Protein AF-A0A2J7YZI4-F1 (afdb_monomer_lite)

pLDDT: mean 92.21, std 11.67, range [49.91, 98.62]

Sequence (56 aa):
MNSEDGDDELFDLVGALGAGINASRDESLPLEVREVAADQAESAAEKLTEFKRKTT

Organism: Streptomyces malaysiensis (NCBI:txid92644)

Secondary structure (DSSP, 8-state):
--HHHHHHHHHHHHHHHHHHHHHHT-TTS-HHHHHHHHHHHHHHHHHHHHHHHHH-

Foldseek 3Di:
DPPVVLVVLLVVLVVLLVQLVVQLPPPVDDNVRSVVSVVSNVVSVVVNVVSVVVVD

Radius of gyration: 13.21 Å; chains: 1; bounding box: 32×19×36 Å

Structure (mmCIF, N/CA/C/O backbone):
data_AF-A0A2J7YZI4-F1
#
_entry.id   AF-A0A2J7YZI4-F1
#
loop_
_atom_site.group_PDB
_atom_site.id
_atom_site.type_symbol
_atom_site.label_atom_id
_atom_site.label_alt_id
_atom_site.label_comp_id
_atom_site.label_asym_id
_atom_site.label_entity_id
_atom_site.label_seq_id
_atom_site.pdbx_PDB_ins_code
_atom_site.Cartn_x
_atom_site.Cartn_y
_atom_site.Cartn_z
_atom_site.occupancy
_atom_site.B_iso_or_equiv
_atom_site.auth_seq_id
_atom_site.auth_comp_id
_atom_site.auth_asym_id
_atom_site.auth_atom_id
_atom_site.pdbx_PDB_model_num
ATOM 1 N N . MET A 1 1 ? -17.069 9.088 17.277 1.00 49.91 1 MET A N 1
ATOM 2 C CA . MET A 1 1 ? -16.660 8.517 15.983 1.00 49.91 1 MET A CA 1
ATOM 3 C C . MET A 1 1 ? -17.909 7.910 15.391 1.00 49.91 1 MET A C 1
ATOM 5 O O . MET A 1 1 ? -18.532 7.110 16.083 1.00 49.91 1 MET A O 1
ATOM 9 N N . ASN A 1 2 ? -18.349 8.389 14.226 1.00 54.72 2 ASN A N 1
ATOM 10 C CA . ASN A 1 2 ? -19.395 7.691 13.488 1.00 54.72 2 ASN A CA 1
ATOM 11 C C . ASN A 1 2 ? -18.808 6.338 13.088 1.00 54.72 2 ASN A C 1
ATOM 13 O O . ASN A 1 2 ? -17.663 6.273 12.655 1.00 54.72 2 ASN A O 1
ATOM 17 N N . SER A 1 3 ? -19.552 5.258 13.302 1.00 59.53 3 SER A N 1
ATOM 18 C CA . SER A 1 3 ? -19.111 3.898 12.974 1.00 59.53 3 SER A CA 1
ATOM 19 C C . SER A 1 3 ? -18.767 3.726 11.489 1.00 59.53 3 SER A C 1
ATOM 21 O O . SER A 1 3 ? -17.932 2.896 11.162 1.00 59.53 3 SER A O 1
ATOM 23 N N . GLU A 1 4 ? -19.352 4.551 10.619 1.00 63.75 4 GLU A N 1
ATOM 24 C CA . GLU A 1 4 ? -19.092 4.563 9.174 1.00 63.75 4 GLU A CA 1
ATOM 25 C C . GLU A 1 4 ? -17.643 4.975 8.842 1.00 63.75 4 GLU A C 1
ATOM 27 O O . GLU A 1 4 ? -17.006 4.327 8.020 1.00 63.75 4 GLU A O 1
ATOM 32 N N . ASP A 1 5 ? -17.067 5.950 9.560 1.00 69.19 5 ASP A N 1
ATOM 33 C CA . ASP A 1 5 ? -15.700 6.433 9.296 1.00 69.19 5 ASP A CA 1
ATOM 34 C C . ASP A 1 5 ? -14.627 5.369 9.610 1.00 69.19 5 ASP A C 1
ATOM 36 O O . ASP A 1 5 ? -13.562 5.339 8.996 1.00 69.19 5 ASP A O 1
ATOM 40 N N . GLY A 1 6 ? -14.888 4.508 10.602 1.00 77.12 6 GLY A N 1
ATOM 41 C CA . GLY A 1 6 ? -13.953 3.462 11.022 1.00 77.12 6 GLY A CA 1
ATOM 42 C C . GLY A 1 6 ? -13.961 2.245 10.098 1.00 77.12 6 GLY A C 1
ATOM 43 O O . GLY A 1 6 ? -12.909 1.657 9.852 1.00 77.12 6 GLY A O 1
ATOM 44 N N . ASP A 1 7 ? -15.130 1.878 9.573 1.00 83.75 7 ASP A N 1
ATOM 45 C CA . ASP A 1 7 ? -15.254 0.764 8.632 1.00 83.75 7 ASP A CA 1
ATOM 46 C C . ASP A 1 7 ? -14.631 1.123 7.272 1.00 83.75 7 A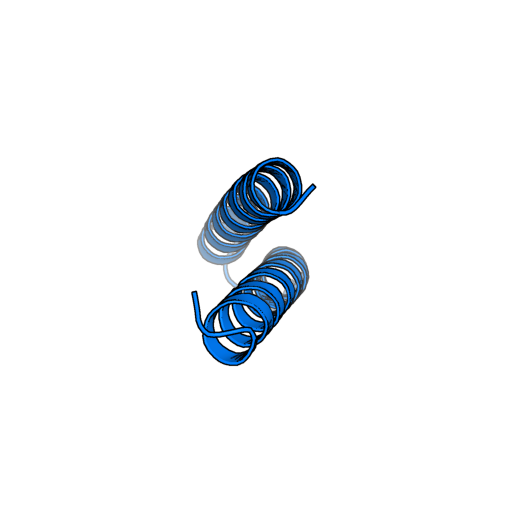SP A C 1
ATOM 48 O O . ASP A 1 7 ? -13.915 0.301 6.696 1.00 83.75 7 ASP A O 1
ATOM 52 N N . ASP A 1 8 ? -14.808 2.362 6.802 1.00 90.00 8 ASP A N 1
ATOM 53 C CA . ASP A 1 8 ? -14.181 2.853 5.569 1.00 90.00 8 ASP A CA 1
ATOM 54 C C . ASP A 1 8 ? -12.643 2.849 5.671 1.00 90.00 8 ASP A C 1
ATOM 56 O O . ASP A 1 8 ? -11.963 2.312 4.793 1.00 90.00 8 ASP A O 1
ATOM 60 N N . GLU A 1 9 ? -12.079 3.345 6.781 1.00 92.00 9 GLU A N 1
ATOM 61 C CA . GLU A 1 9 ? -10.626 3.313 7.020 1.00 92.00 9 GLU A CA 1
ATOM 62 C C . GLU A 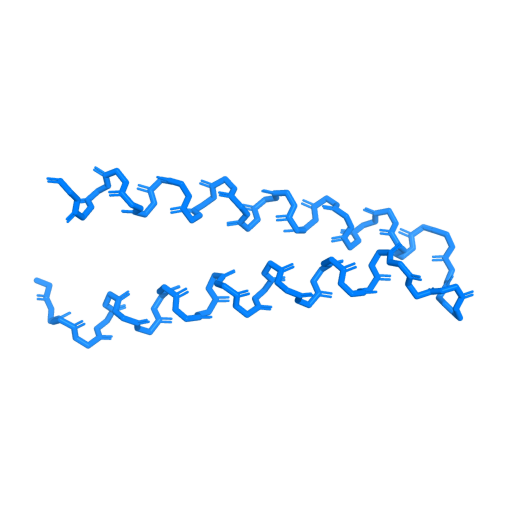1 9 ? -10.085 1.873 7.060 1.00 92.00 9 GLU A C 1
ATOM 64 O O . GLU A 1 9 ? -9.023 1.577 6.501 1.00 92.00 9 GLU A O 1
ATOM 69 N N . LEU A 1 10 ? -10.822 0.948 7.683 1.00 94.06 10 LEU A N 1
ATOM 70 C CA . LEU A 1 10 ? -10.458 -0.467 7.718 1.00 94.06 10 LEU A CA 1
ATOM 71 C C . LEU A 1 10 ? -10.406 -1.073 6.308 1.00 94.06 10 LEU A C 1
ATOM 73 O O . LEU A 1 10 ? -9.439 -1.767 5.973 1.00 94.06 10 LEU A O 1
ATOM 77 N N . PHE A 1 11 ? -11.428 -0.833 5.485 1.00 95.44 11 PHE A N 1
ATOM 78 C CA . PHE A 1 11 ? -11.480 -1.376 4.128 1.00 95.44 11 PHE A CA 1
ATOM 79 C C . PHE A 1 11 ? -10.399 -0.786 3.224 1.00 95.44 11 PHE A C 1
ATOM 81 O O . PHE A 1 11 ? -9.779 -1.539 2.468 1.00 95.44 11 PHE A O 1
ATOM 88 N N . ASP A 1 12 ? -10.103 0.506 3.356 1.00 95.88 12 ASP A N 1
ATOM 89 C CA . ASP A 1 12 ? -9.011 1.155 2.631 1.00 95.88 12 ASP A CA 1
ATOM 90 C C . ASP A 1 12 ? -7.651 0.544 2.989 1.00 95.88 12 ASP A C 1
ATOM 92 O O . ASP A 1 12 ? -6.856 0.219 2.101 1.00 95.88 12 ASP A O 1
ATOM 96 N N . LEU A 1 13 ? -7.386 0.310 4.280 1.00 96.44 13 LEU A N 1
ATOM 97 C CA . LEU A 1 13 ? -6.141 -0.316 4.737 1.00 96.44 13 LEU A CA 1
ATOM 98 C C . LEU A 1 13 ? -5.992 -1.754 4.221 1.00 96.44 13 LEU A C 1
ATOM 100 O O . LEU A 1 13 ? -4.912 -2.141 3.766 1.00 96.44 13 LEU A O 1
ATOM 104 N N . VAL A 1 14 ? -7.069 -2.545 4.252 1.00 97.06 14 VAL A N 1
ATOM 105 C CA . VAL A 1 14 ? -7.071 -3.916 3.715 1.00 97.06 14 VAL A CA 1
ATOM 106 C C . VAL A 1 14 ? -6.881 -3.913 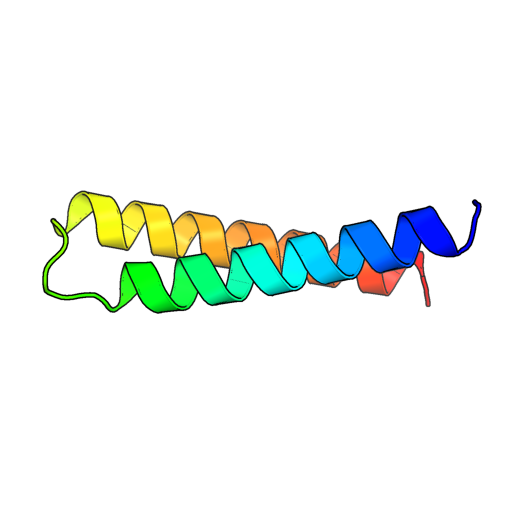2.195 1.00 97.06 14 VAL A C 1
ATOM 108 O O . VAL A 1 14 ? -6.111 -4.722 1.670 1.00 97.06 14 VAL A O 1
ATOM 111 N N . GLY A 1 15 ? -7.538 -2.991 1.489 1.00 97.56 15 GLY A N 1
ATOM 112 C CA . GLY A 1 15 ? -7.397 -2.817 0.046 1.00 97.56 15 GLY A CA 1
ATOM 113 C C . GLY A 1 15 ? -5.969 -2.449 -0.355 1.00 97.56 15 GLY A C 1
ATOM 114 O O . GLY A 1 15 ? -5.388 -3.098 -1.227 1.00 97.56 15 GLY A O 1
ATOM 115 N N . ALA A 1 16 ? -5.371 -1.470 0.327 1.00 97.25 16 ALA A N 1
ATOM 116 C CA . ALA A 1 16 ? -3.991 -1.047 0.102 1.00 97.25 16 ALA A CA 1
ATOM 117 C C . ALA A 1 16 ? -2.986 -2.182 0.365 1.00 97.25 16 ALA A C 1
ATOM 119 O O . ALA A 1 16 ? -2.093 -2.415 -0.453 1.00 97.25 16 ALA A O 1
ATOM 120 N N . LEU A 1 17 ? -3.168 -2.935 1.457 1.00 98.31 17 LEU A N 1
ATOM 121 C CA . LEU A 1 17 ? -2.339 -4.099 1.779 1.00 98.31 17 LEU A CA 1
ATOM 122 C C . LEU A 1 17 ? -2.395 -5.156 0.667 1.00 98.31 17 LEU A C 1
ATOM 124 O O . LEU A 1 17 ? -1.359 -5.618 0.188 1.00 98.31 17 LEU A O 1
ATOM 128 N N . GLY A 1 18 ? -3.601 -5.522 0.226 1.00 98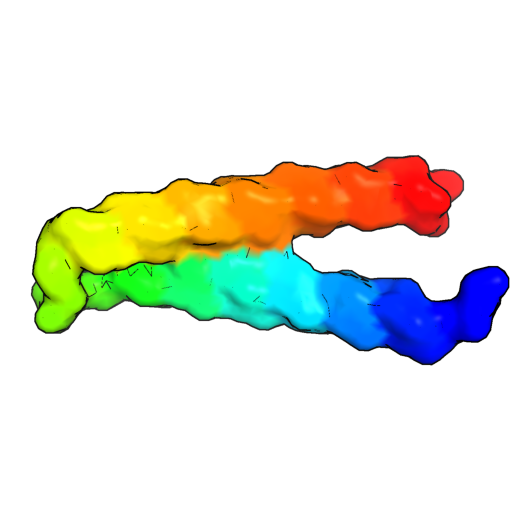.06 18 GLY A N 1
ATOM 129 C CA . GLY A 1 18 ? -3.788 -6.499 -0.847 1.00 98.06 18 GLY A CA 1
ATOM 130 C C . GLY A 1 18 ? -3.185 -6.039 -2.178 1.00 98.06 18 GLY A C 1
ATOM 131 O O . GLY A 1 18 ? -2.518 -6.822 -2.858 1.00 98.06 18 GLY A O 1
ATOM 132 N N . ALA A 1 19 ? -3.372 -4.765 -2.531 1.00 98.00 19 ALA A N 1
ATOM 133 C CA . ALA A 1 19 ? -2.814 -4.180 -3.746 1.00 98.00 19 ALA A CA 1
ATOM 134 C C . ALA A 1 19 ? -1.277 -4.194 -3.739 1.00 98.00 19 ALA A C 1
ATOM 136 O O . ALA A 1 19 ? -0.675 -4.635 -4.718 1.00 98.00 19 ALA A O 1
ATOM 137 N N . GLY A 1 20 ? -0.643 -3.792 -2.631 1.00 98.31 20 GLY A N 1
ATOM 138 C CA . GLY A 1 20 ? 0.816 -3.823 -2.490 1.00 98.31 20 GLY A CA 1
ATOM 139 C C . GLY A 1 20 ? 1.393 -5.244 -2.552 1.00 98.31 20 GLY A C 1
ATOM 140 O O . GLY A 1 20 ? 2.383 -5.488 -3.246 1.00 98.31 20 GLY A O 1
ATOM 141 N N . ILE A 1 21 ? 0.734 -6.226 -1.922 1.00 98.38 21 ILE A N 1
ATOM 142 C CA . ILE A 1 21 ? 1.140 -7.642 -2.006 1.00 98.38 21 ILE A CA 1
ATOM 143 C C . ILE A 1 21 ? 1.057 -8.158 -3.447 1.00 98.38 21 ILE A C 1
ATOM 145 O O . ILE A 1 21 ? 1.968 -8.846 -3.903 1.00 98.38 21 ILE A O 1
ATOM 149 N N . ASN A 1 22 ? -0.015 -7.836 -4.172 1.00 98.44 22 ASN A N 1
ATOM 150 C CA . ASN A 1 22 ? -0.151 -8.258 -5.564 1.00 98.44 22 ASN A CA 1
ATOM 151 C C . ASN A 1 22 ? 0.904 -7.596 -6.456 1.00 98.44 22 ASN A C 1
ATOM 153 O O . ASN A 1 22 ? 1.588 -8.291 -7.202 1.00 98.44 22 ASN A O 1
ATOM 157 N N . ALA A 1 23 ? 1.085 -6.279 -6.337 1.00 98.31 23 ALA A N 1
ATOM 158 C CA . ALA A 1 23 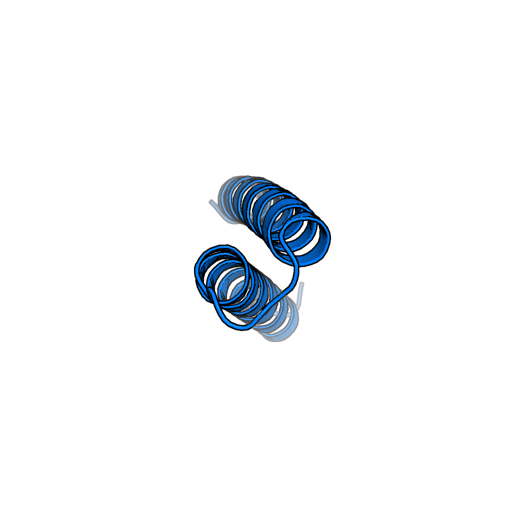? 2.045 -5.534 -7.144 1.00 98.31 23 ALA A CA 1
ATOM 159 C C . ALA A 1 23 ? 3.499 -5.951 -6.863 1.00 98.31 23 ALA A C 1
ATOM 161 O O . ALA A 1 23 ? 4.277 -6.096 -7.798 1.00 98.31 23 ALA A O 1
ATOM 162 N N . SER A 1 24 ? 3.868 -6.244 -5.611 1.00 98.50 24 SER A N 1
ATOM 163 C CA . SER A 1 24 ? 5.222 -6.726 -5.277 1.00 98.50 24 SER A CA 1
ATOM 164 C C . SER A 1 24 ? 5.563 -8.096 -5.881 1.00 98.50 24 SER A C 1
ATOM 166 O O . SER A 1 24 ? 6.737 -8.444 -6.015 1.00 98.50 24 SER A O 1
ATOM 168 N N . ARG A 1 25 ? 4.552 -8.873 -6.287 1.00 97.94 25 ARG A N 1
ATOM 169 C CA . ARG A 1 25 ? 4.706 -10.193 -6.920 1.00 97.94 25 ARG A CA 1
ATOM 170 C C . ARG A 1 25 ? 4.526 -10.170 -8.435 1.00 97.94 25 ARG A C 1
ATOM 172 O O . ARG A 1 25 ? 4.720 -11.200 -9.076 1.00 97.94 25 ARG A O 1
ATOM 179 N N . ASP A 1 26 ? 4.161 -9.029 -9.009 1.00 98.19 26 ASP A N 1
ATOM 180 C CA . ASP A 1 26 ? 3.904 -8.904 -10.439 1.00 98.19 26 ASP A CA 1
ATOM 181 C C . ASP A 1 26 ? 5.219 -8.792 -11.221 1.00 98.19 26 ASP A C 1
ATOM 183 O O . ASP A 1 26 ? 5.808 -7.720 -11.343 1.00 98.19 26 ASP A O 1
ATOM 187 N N . GLU A 1 27 ? 5.689 -9.914 -11.770 1.00 97.75 27 GLU A N 1
ATOM 188 C CA . GLU A 1 27 ? 6.928 -9.986 -12.557 1.00 97.75 27 GLU A CA 1
ATOM 189 C C . GLU A 1 27 ? 6.900 -9.164 -13.856 1.00 97.75 27 GLU A C 1
ATOM 191 O O . GLU A 1 27 ? 7.950 -8.983 -14.474 1.00 97.75 27 GLU A O 1
ATOM 196 N N . SER A 1 28 ? 5.738 -8.643 -14.269 1.00 98.44 28 SER A N 1
ATOM 197 C CA . SER A 1 28 ? 5.651 -7.700 -15.388 1.00 98.44 28 SER A CA 1
ATOM 198 C C . SER A 1 28 ? 6.095 -6.278 -15.013 1.00 98.44 28 SER A C 1
ATOM 200 O O . SER A 1 28 ? 6.382 -5.472 -15.902 1.00 98.44 28 SER A O 1
ATOM 202 N N . LEU A 1 29 ? 6.197 -5.969 -13.714 1.00 97.88 29 LEU A N 1
ATOM 203 C CA . LEU A 1 29 ? 6.655 -4.680 -13.205 1.00 97.88 29 LEU A CA 1
ATOM 204 C C . LEU A 1 29 ? 8.183 -4.639 -13.009 1.00 97.88 29 LEU A C 1
ATOM 206 O O . LEU A 1 29 ? 8.811 -5.654 -12.682 1.00 97.88 29 LEU A O 1
ATOM 210 N N . PRO A 1 30 ? 8.808 -3.451 -13.133 1.00 98.56 30 PRO A N 1
ATOM 211 C CA . PRO A 1 30 ? 10.210 -3.262 -12.770 1.00 98.56 30 PRO A CA 1
ATOM 212 C C . PRO A 1 30 ? 10.495 -3.682 -11.321 1.00 98.56 30 PRO A C 1
ATOM 214 O O . PRO A 1 30 ? 9.645 -3.528 -10.444 1.00 98.56 30 PRO A O 1
ATOM 217 N N . LEU A 1 31 ? 11.710 -4.176 -11.051 1.00 98.00 31 LEU A N 1
ATOM 218 C CA . LEU A 1 31 ? 12.108 -4.609 -9.704 1.00 98.00 31 LEU A CA 1
ATOM 219 C C . LEU A 1 31 ? 11.917 -3.499 -8.660 1.00 98.00 31 LEU A C 1
ATOM 221 O O . LEU A 1 31 ? 11.277 -3.739 -7.646 1.00 98.00 31 LEU A O 1
ATOM 225 N N . GLU A 1 32 ? 12.368 -2.284 -8.964 1.00 98.25 32 GLU A N 1
ATOM 226 C CA . GLU A 1 32 ? 12.237 -1.119 -8.078 1.00 98.25 32 GLU A CA 1
ATOM 227 C C . GLU A 1 32 ? 10.768 -0.820 -7.724 1.00 98.25 32 GLU A C 1
ATOM 229 O O . GLU A 1 32 ? 10.449 -0.466 -6.593 1.00 98.25 32 GLU A O 1
ATOM 234 N N . VAL A 1 33 ? 9.843 -1.013 -8.672 1.00 98.31 33 VAL A N 1
ATOM 235 C CA . VAL A 1 33 ? 8.402 -0.818 -8.436 1.00 98.31 33 VAL A CA 1
ATOM 236 C C . VAL A 1 33 ? 7.851 -1.903 -7.514 1.00 98.31 33 VAL A C 1
ATOM 238 O O . VAL A 1 33 ? 7.039 -1.609 -6.638 1.00 98.31 33 VAL A O 1
ATOM 241 N N . ARG A 1 34 ? 8.300 -3.151 -7.681 1.00 98.62 34 ARG A N 1
ATOM 242 C CA . ARG A 1 34 ? 7.902 -4.265 -6.812 1.00 98.62 34 ARG A CA 1
ATOM 243 C C . ARG A 1 34 ? 8.401 -4.092 -5.381 1.00 98.62 34 ARG A C 1
ATOM 245 O O . ARG A 1 34 ? 7.653 -4.384 -4.453 1.00 98.62 34 ARG A O 1
ATOM 252 N N . GLU A 1 35 ? 9.627 -3.603 -5.208 1.00 98.38 35 GLU A N 1
ATOM 253 C CA . GLU A 1 35 ? 10.209 -3.301 -3.895 1.00 98.38 35 GLU A CA 1
ATOM 254 C C . GLU A 1 35 ? 9.417 -2.191 -3.196 1.00 98.38 35 GLU A C 1
ATOM 256 O O . GLU A 1 35 ? 8.924 -2.386 -2.089 1.00 98.38 35 GLU A O 1
ATOM 261 N N . VAL A 1 36 ? 9.144 -1.088 -3.898 1.00 98.25 36 VAL A N 1
ATOM 262 C CA . VAL A 1 36 ? 8.304 0.000 -3.373 1.00 98.25 36 VAL A CA 1
ATOM 263 C C . VAL A 1 36 ? 6.881 -0.474 -3.041 1.00 98.25 36 VAL A C 1
ATOM 265 O O . VAL A 1 36 ? 6.272 0.003 -2.082 1.00 98.25 36 VAL A O 1
ATOM 268 N N . ALA A 1 37 ? 6.320 -1.409 -3.811 1.00 98.44 37 ALA A N 1
ATOM 269 C CA . ALA A 1 37 ? 5.019 -2.002 -3.508 1.00 98.44 37 ALA A CA 1
ATOM 270 C C . ALA A 1 37 ? 5.052 -2.898 -2.257 1.00 98.44 37 ALA A C 1
ATOM 272 O O . ALA A 1 37 ? 4.073 -2.926 -1.507 1.00 98.44 37 ALA A O 1
ATOM 273 N N . ALA A 1 38 ? 6.162 -3.602 -2.015 1.00 98.38 38 ALA A N 1
ATOM 274 C CA . ALA A 1 38 ? 6.359 -4.397 -0.806 1.00 98.38 38 ALA A CA 1
ATOM 275 C C . ALA A 1 38 ? 6.427 -3.496 0.438 1.00 98.38 38 ALA A C 1
ATOM 277 O O . ALA A 1 38 ? 5.700 -3.743 1.399 1.00 98.38 38 ALA A O 1
ATOM 278 N N . ASP A 1 39 ? 7.191 -2.402 0.375 1.00 98.25 39 ASP A N 1
ATOM 279 C CA . ASP A 1 39 ? 7.300 -1.423 1.467 1.00 98.25 39 ASP A CA 1
ATOM 280 C C . ASP A 1 39 ? 5.941 -0.772 1.792 1.00 98.25 39 ASP A C 1
ATOM 282 O O . ASP A 1 39 ? 5.580 -0.548 2.954 1.00 98.25 39 ASP A O 1
ATOM 286 N N . GLN A 1 40 ? 5.139 -0.487 0.760 1.00 97.69 40 GLN A N 1
ATOM 287 C CA . GLN A 1 40 ? 3.783 0.039 0.935 1.00 97.69 40 GLN A CA 1
ATOM 288 C C . GLN A 1 40 ? 2.837 -0.983 1.571 1.00 97.69 40 GLN A C 1
ATOM 290 O O . GLN A 1 40 ? 2.023 -0.610 2.419 1.00 97.69 40 GLN A O 1
ATOM 295 N N . ALA A 1 41 ? 2.946 -2.260 1.195 1.00 98.25 41 ALA A N 1
ATOM 296 C CA . ALA A 1 41 ? 2.183 -3.331 1.824 1.00 98.25 41 ALA A CA 1
ATOM 297 C C . ALA A 1 41 ? 2.536 -3.463 3.313 1.00 98.25 41 ALA A C 1
ATOM 299 O O . ALA A 1 41 ? 1.636 -3.537 4.148 1.00 98.25 41 ALA A O 1
ATOM 300 N N . GLU A 1 42 ? 3.823 -3.427 3.663 1.00 98.19 42 GLU A N 1
ATOM 301 C CA . GLU A 1 42 ? 4.275 -3.453 5.059 1.00 98.19 42 GLU A CA 1
ATOM 302 C C . GLU A 1 42 ? 3.717 -2.261 5.848 1.00 98.19 42 GLU A C 1
ATOM 304 O O . GLU A 1 42 ? 3.065 -2.445 6.877 1.00 98.19 42 GLU A O 1
ATOM 309 N N . SER A 1 43 ? 3.838 -1.051 5.298 1.00 97.75 43 SER A N 1
ATOM 310 C CA . SER A 1 43 ? 3.290 0.167 5.911 1.00 97.75 43 SER A CA 1
ATOM 311 C C . SER A 1 43 ? 1.772 0.084 6.144 1.00 97.75 43 SER A C 1
ATOM 313 O O . SER A 1 43 ? 1.259 0.569 7.155 1.00 97.75 43 SER A O 1
ATOM 315 N N . ALA A 1 44 ? 1.020 -0.516 5.214 1.00 97.44 44 ALA A N 1
ATOM 316 C CA . ALA A 1 44 ? -0.419 -0.729 5.370 1.00 97.44 44 ALA A CA 1
ATOM 317 C C . ALA A 1 44 ? -0.734 -1.768 6.463 1.00 97.44 44 ALA A C 1
ATOM 319 O O . ALA A 1 44 ? -1.664 -1.570 7.247 1.00 97.44 44 ALA A O 1
ATOM 320 N N . ALA A 1 45 ? 0.059 -2.840 6.568 1.00 97.75 45 ALA A N 1
ATOM 321 C CA . ALA A 1 45 ? -0.087 -3.854 7.613 1.00 97.75 45 ALA A CA 1
ATOM 322 C C . ALA A 1 45 ? 0.191 -3.301 9.023 1.00 97.75 45 ALA A C 1
ATOM 324 O O . ALA A 1 45 ? -0.520 -3.642 9.978 1.00 97.75 45 ALA A O 1
ATOM 325 N N . GLU A 1 46 ? 1.188 -2.423 9.163 1.00 97.81 46 GLU A N 1
ATOM 326 C CA . GLU A 1 46 ? 1.475 -1.727 10.421 1.00 97.81 46 GLU A CA 1
ATOM 327 C C . GLU A 1 46 ? 0.289 -0.860 10.854 1.00 97.81 46 GLU A C 1
ATOM 329 O O . GLU A 1 46 ? -0.227 -1.020 11.964 1.00 97.81 46 GLU A O 1
ATOM 334 N N . LYS A 1 47 ? -0.222 -0.019 9.946 1.00 96.69 47 LYS A N 1
ATOM 335 C CA . LYS A 1 47 ? -1.399 0.828 10.201 1.00 96.69 47 LYS A CA 1
ATOM 336 C C . LYS A 1 47 ? -2.638 0.010 10.552 1.00 96.69 47 LYS A C 1
ATOM 338 O O . LYS A 1 47 ? -3.354 0.364 11.484 1.00 96.69 47 LYS A O 1
ATOM 343 N N . LEU A 1 48 ? -2.866 -1.114 9.873 1.00 95.44 48 LEU A N 1
ATOM 344 C CA . LEU A 1 48 ? -3.973 -2.023 10.182 1.00 95.44 48 LEU A CA 1
ATOM 345 C C . LEU A 1 48 ? -3.846 -2.622 11.593 1.00 95.44 48 LEU A C 1
ATOM 347 O O . LEU A 1 48 ? -4.832 -2.752 12.323 1.00 95.44 48 LEU A O 1
ATOM 351 N N . THR A 1 49 ? -2.622 -2.952 12.012 1.00 95.69 49 THR A N 1
ATOM 352 C CA . THR A 1 49 ? -2.350 -3.425 13.376 1.00 95.69 49 THR A CA 1
ATOM 353 C C . THR A 1 49 ? -2.631 -2.337 14.410 1.00 95.69 49 THR A C 1
ATOM 355 O O . THR A 1 49 ? -3.225 -2.616 15.454 1.00 95.69 49 THR A O 1
ATOM 358 N N . GLU A 1 50 ? -2.230 -1.097 14.137 1.00 94.94 50 GLU A N 1
ATOM 359 C CA . GLU A 1 50 ? -2.530 0.044 15.003 1.00 94.94 50 GLU A CA 1
ATOM 360 C C . GLU A 1 50 ? -4.026 0.338 15.086 1.00 94.94 50 GLU A C 1
ATOM 362 O O . GLU A 1 50 ? -4.536 0.551 16.186 1.00 94.94 50 GLU A O 1
ATOM 367 N N . PHE A 1 51 ? -4.730 0.314 13.953 1.00 93.25 51 PHE A N 1
ATOM 368 C CA . PHE A 1 51 ? -6.178 0.480 13.889 1.00 93.25 51 PHE A CA 1
ATOM 369 C C . PHE A 1 51 ? -6.868 -0.532 14.806 1.00 93.25 51 PHE A C 1
ATOM 371 O O . PHE A 1 51 ? -7.584 -0.142 15.726 1.00 93.25 51 PHE A O 1
ATOM 378 N N . LYS A 1 52 ? -6.527 -1.822 14.674 1.00 92.25 52 LYS A N 1
ATOM 379 C CA . LYS A 1 52 ? -7.064 -2.885 15.536 1.00 92.25 52 LYS A CA 1
ATOM 380 C C . LYS A 1 52 ? -6.839 -2.613 17.026 1.00 92.25 52 LYS A C 1
ATOM 382 O O . LYS A 1 52 ? -7.725 -2.879 17.832 1.00 92.25 52 LYS A O 1
ATOM 387 N N . ARG A 1 53 ? -5.660 -2.108 17.410 1.00 92.75 53 ARG A N 1
ATOM 388 C CA . ARG A 1 53 ? -5.351 -1.770 18.813 1.00 92.75 53 ARG A CA 1
ATOM 389 C C . ARG A 1 53 ? -6.167 -0.588 19.335 1.00 92.75 53 ARG A C 1
ATOM 391 O O . ARG A 1 53 ? -6.378 -0.510 20.535 1.00 92.75 53 ARG A O 1
ATOM 398 N N . LYS A 1 54 ? -6.570 0.345 18.469 1.00 88.56 54 LYS A N 1
ATOM 399 C CA . LYS A 1 54 ? -7.390 1.510 18.842 1.00 88.56 54 LYS A CA 1
ATOM 400 C C . LYS A 1 54 ? -8.871 1.157 18.983 1.00 88.56 54 LYS A C 1
ATOM 402 O O . LYS A 1 54 ? -9.579 1.839 19.715 1.00 88.56 54 LYS A O 1
ATOM 407 N N . THR A 1 55 ? -9.330 0.130 18.270 1.00 82.50 55 THR A N 1
ATOM 408 C CA . THR A 1 55 ? -10.745 -0.267 18.206 1.00 82.50 55 THR A CA 1
ATOM 409 C C . THR A 1 55 ? -11.095 -1.485 19.067 1.00 82.50 55 THR A C 1
ATOM 411 O O . THR A 1 55 ? -12.259 -1.881 19.087 1.00 82.50 55 THR A O 1
ATOM 414 N N . THR A 1 56 ? -10.115 -2.090 19.748 1.00 72.94 56 THR A N 1
ATOM 415 C CA . THR A 1 56 ? -10.293 -3.198 20.708 1.00 72.94 56 THR A CA 1
ATOM 416 C C . THR A 1 56 ? -10.041 -2.700 22.12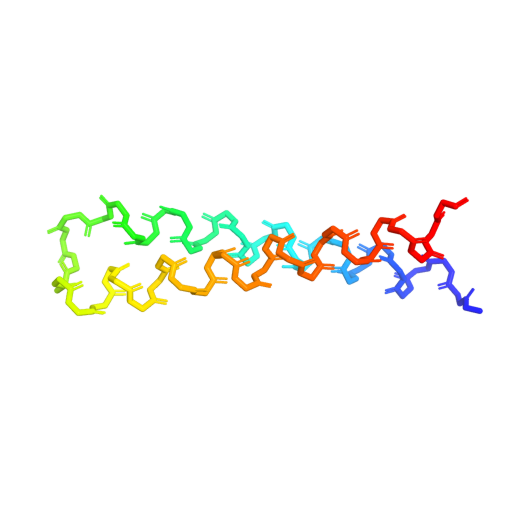1 1.00 72.94 56 THR A C 1
ATOM 418 O O . THR A 1 56 ? -10.821 -3.076 23.022 1.00 72.94 56 THR A O 1
#